Protein AF-A0A930SVD1-F1 (afdb_monomer_lite)

Structure (mmCIF, N/CA/C/O backbone):
data_AF-A0A930SVD1-F1
#
_entry.id   AF-A0A930SVD1-F1
#
loop_
_atom_site.group_PDB
_atom_site.id
_atom_site.type_symbol
_atom_site.label_atom_id
_atom_site.label_alt_id
_atom_site.label_comp_id
_atom_site.label_asym_id
_atom_site.label_entity_id
_atom_site.label_seq_id
_atom_site.pdbx_PDB_ins_code
_atom_site.Cartn_x
_atom_site.Cartn_y
_atom_site.Cartn_z
_atom_site.occupancy
_atom_site.B_iso_or_equiv
_atom_site.auth_seq_id
_atom_site.auth_comp_id
_atom_site.auth_asym_id
_atom_site.auth_atom_id
_atom_site.pdbx_PDB_model_num
ATOM 1 N N . MET A 1 1 ? 3.318 -9.023 -20.743 1.00 62.41 1 MET A N 1
ATOM 2 C CA . MET A 1 1 ? 2.436 -8.205 -19.881 1.00 62.41 1 MET A CA 1
ATOM 3 C C . MET A 1 1 ? 3.235 -7.718 -18.689 1.00 62.41 1 MET A C 1
ATOM 5 O O . MET A 1 1 ? 4.003 -8.503 -18.141 1.00 62.41 1 MET A O 1
ATOM 9 N N . SER A 1 2 ? 3.099 -6.445 -18.322 1.00 78.62 2 SER A N 1
ATOM 10 C CA . SER A 1 2 ? 3.824 -5.869 -17.189 1.00 78.62 2 SER A CA 1
ATOM 11 C C . SER A 1 2 ? 3.328 -6.459 -15.867 1.00 78.62 2 SER A C 1
ATOM 13 O O . SER A 1 2 ? 2.127 -6.654 -15.683 1.00 78.62 2 SER A O 1
ATOM 15 N N . ARG A 1 3 ? 4.253 -6.784 -14.959 1.00 86.94 3 ARG A N 1
ATOM 16 C CA . ARG A 1 3 ? 3.943 -7.386 -13.657 1.00 86.94 3 ARG A CA 1
ATOM 17 C C . ARG A 1 3 ? 3.992 -6.303 -12.585 1.00 86.94 3 ARG A C 1
ATOM 19 O O . ARG A 1 3 ? 5.042 -5.713 -12.362 1.00 86.94 3 ARG A O 1
ATOM 26 N N . TYR A 1 4 ? 2.863 -6.071 -11.932 1.00 90.94 4 TYR A N 1
ATOM 27 C CA . TYR A 1 4 ? 2.730 -5.133 -10.821 1.00 90.94 4 TYR A CA 1
ATOM 28 C C . TYR A 1 4 ? 3.005 -5.868 -9.519 1.00 90.94 4 TYR A C 1
ATOM 30 O O . TYR A 1 4 ? 2.617 -7.032 -9.376 1.00 90.94 4 TYR A O 1
ATOM 38 N N . ARG A 1 5 ? 3.652 -5.196 -8.570 1.00 91.56 5 ARG A N 1
ATOM 39 C CA . ARG A 1 5 ? 3.904 -5.730 -7.227 1.00 91.56 5 ARG A CA 1
ATOM 40 C C . ARG A 1 5 ? 3.112 -4.901 -6.233 1.00 91.56 5 ARG A C 1
ATOM 42 O O . ARG A 1 5 ? 3.070 -3.687 -6.377 1.00 91.56 5 ARG A O 1
ATOM 49 N N . TYR A 1 6 ? 2.482 -5.518 -5.243 1.00 92.31 6 TYR A N 1
ATOM 50 C CA . TYR A 1 6 ? 1.683 -4.765 -4.278 1.00 92.31 6 TYR A CA 1
ATOM 51 C C . TYR A 1 6 ? 1.681 -5.388 -2.884 1.00 92.31 6 TYR A C 1
ATOM 53 O O . TYR A 1 6 ? 1.980 -6.570 -2.716 1.00 92.31 6 TYR A O 1
ATOM 61 N N . ARG A 1 7 ? 1.359 -4.577 -1.875 1.00 90.94 7 ARG A N 1
ATOM 62 C CA . ARG A 1 7 ? 1.176 -4.987 -0.475 1.00 90.94 7 ARG A CA 1
ATOM 63 C C . ARG A 1 7 ? -0.063 -4.321 0.092 1.00 90.94 7 ARG A C 1
ATOM 65 O O . ARG A 1 7 ? -0.287 -3.137 -0.150 1.00 90.94 7 ARG A O 1
ATOM 72 N N . TYR A 1 8 ? -0.832 -5.058 0.877 1.00 91.06 8 TYR A N 1
ATOM 73 C CA . TYR A 1 8 ? -1.941 -4.506 1.639 1.00 91.06 8 TYR A CA 1
ATOM 74 C C . TYR A 1 8 ? -1.448 -3.862 2.927 1.00 91.06 8 TYR A C 1
ATOM 76 O O . TYR A 1 8 ? -0.554 -4.388 3.585 1.00 91.06 8 TYR A O 1
ATOM 84 N N . LEU A 1 9 ? -2.087 -2.757 3.294 1.00 89.25 9 LEU A N 1
ATOM 85 C CA . LEU A 1 9 ? -1.993 -2.125 4.604 1.00 89.25 9 LEU A CA 1
ATOM 86 C C . LEU A 1 9 ? -3.138 -2.663 5.453 1.00 89.25 9 LEU A C 1
ATOM 88 O O . LEU A 1 9 ? -4.301 -2.569 5.042 1.00 89.25 9 LEU A O 1
ATOM 92 N N . ARG A 1 10 ? -2.813 -3.235 6.611 1.00 87.88 10 ARG A N 1
ATOM 93 C CA . ARG A 1 10 ? -3.784 -3.899 7.480 1.00 87.88 10 ARG A CA 1
ATOM 94 C C 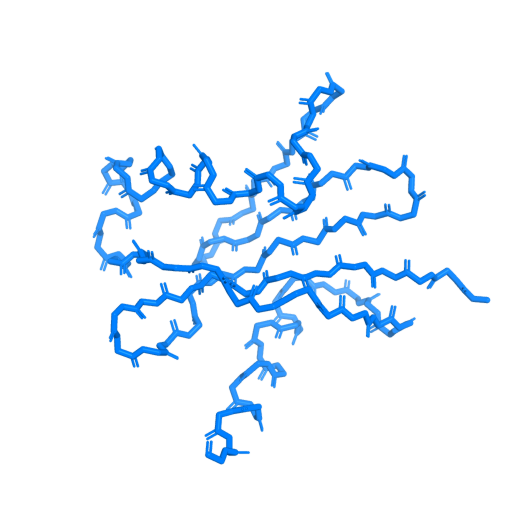. ARG A 1 10 ? -3.830 -3.274 8.864 1.00 87.88 10 ARG A C 1
ATOM 96 O O . ARG A 1 10 ? -2.853 -2.698 9.344 1.00 87.88 10 ARG A O 1
ATOM 103 N N . THR A 1 11 ? -4.988 -3.392 9.499 1.00 85.31 11 THR A N 1
ATOM 104 C CA . THR A 1 11 ? -5.153 -3.068 10.917 1.00 85.31 11 THR A CA 1
ATOM 105 C C . THR A 1 11 ? -4.776 -4.254 11.796 1.00 85.31 11 THR A C 1
ATOM 107 O O . THR A 1 11 ? -4.635 -5.376 11.313 1.00 85.31 11 THR A O 1
ATOM 110 N N . MET A 1 12 ? -4.706 -4.030 13.109 1.00 80.50 12 MET A N 1
ATOM 111 C CA . MET A 1 12 ? -4.545 -5.101 14.106 1.00 80.50 12 MET A CA 1
ATOM 112 C C . MET A 1 12 ? -5.660 -6.167 14.080 1.00 80.50 12 MET A C 1
ATOM 114 O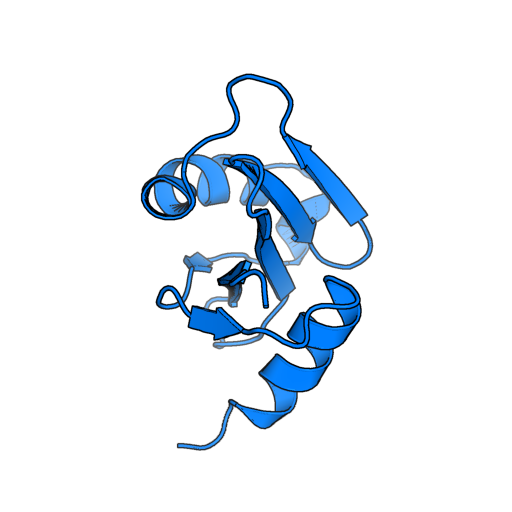 O . MET A 1 12 ? -5.491 -7.242 14.642 1.00 80.50 12 MET A O 1
ATOM 118 N N . TYR A 1 13 ? -6.796 -5.880 13.433 1.00 81.75 13 TYR A N 1
ATOM 119 C CA . TYR A 1 13 ? -7.922 -6.806 13.251 1.00 81.75 13 TYR A CA 1
ATOM 120 C C . TYR A 1 13 ? -7.923 -7.464 11.863 1.00 81.75 13 TYR A C 1
ATOM 122 O O . TYR A 1 13 ? -8.978 -7.861 11.371 1.00 81.75 13 TYR A O 1
ATOM 130 N N . ASP A 1 14 ? -6.771 -7.475 11.193 1.00 77.94 14 ASP A N 1
ATOM 131 C CA . ASP A 1 14 ? -6.551 -8.010 9.846 1.00 77.94 14 ASP A CA 1
ATOM 132 C C . ASP A 1 14 ? -7.420 -7.383 8.736 1.00 77.94 14 ASP A C 1
ATOM 134 O O . ASP A 1 14 ? -7.579 -7.921 7.642 1.00 77.94 14 ASP A O 1
ATOM 138 N N . LYS A 1 15 ? -7.974 -6.187 8.974 1.00 84.69 15 LYS A N 1
ATOM 139 C CA . LYS A 1 15 ? -8.774 -5.479 7.965 1.00 84.69 15 LYS A CA 1
ATOM 140 C C . LYS A 1 15 ? -7.874 -4.720 7.004 1.00 84.69 15 LYS A C 1
ATOM 142 O O . LYS A 1 15 ? -7.055 -3.912 7.434 1.00 84.69 15 LYS A O 1
ATOM 147 N N . ILE A 1 16 ? -8.084 -4.914 5.704 1.00 88.12 16 ILE A N 1
ATOM 148 C CA . ILE A 1 16 ? -7.400 -4.146 4.659 1.00 88.12 16 ILE A CA 1
ATOM 149 C C . ILE A 1 16 ? -7.949 -2.720 4.645 1.00 88.12 16 ILE A C 1
ATOM 151 O O . ILE A 1 16 ? -9.128 -2.488 4.380 1.00 88.12 16 ILE A O 1
ATOM 155 N N . VAL A 1 17 ? -7.070 -1.763 4.915 1.00 89.06 17 VAL A N 1
ATOM 156 C CA . VAL A 1 17 ? -7.372 -0.324 4.949 1.00 89.06 17 VAL A CA 1
ATOM 157 C C . VAL A 1 17 ? -6.617 0.454 3.880 1.00 89.06 17 VAL A C 1
ATOM 159 O O . VAL A 1 17 ? -6.861 1.643 3.695 1.00 89.06 17 VAL A O 1
ATOM 162 N N . GLY A 1 18 ? -5.736 -0.212 3.140 1.00 91.00 18 GLY A N 1
ATOM 163 C CA . GLY A 1 18 ? -5.019 0.387 2.031 1.00 91.00 18 GLY A CA 1
ATOM 164 C C . GLY A 1 18 ? -4.224 -0.628 1.224 1.00 91.00 18 GLY A C 1
ATOM 165 O O . GLY A 1 18 ? -4.149 -1.809 1.566 1.00 91.00 18 GLY A O 1
ATOM 166 N N . VAL A 1 19 ? -3.606 -0.153 0.152 1.00 92.50 19 VAL A N 1
ATOM 167 C CA . VAL A 1 19 ? -2.711 -0.934 -0.701 1.00 92.50 19 VAL A CA 1
ATOM 168 C C . VAL A 1 19 ? -1.614 -0.028 -1.238 1.00 92.50 19 VAL A C 1
ATOM 170 O O . VAL A 1 19 ? -1.884 1.104 -1.625 1.00 92.50 19 VAL A O 1
ATOM 173 N N . ALA A 1 20 ? -0.383 -0.519 -1.271 1.00 92.44 20 ALA A N 1
ATOM 174 C CA . ALA A 1 20 ? 0.718 0.098 -1.997 1.00 92.44 20 ALA A CA 1
ATOM 175 C C . ALA A 1 20 ? 1.068 -0.766 -3.205 1.00 92.44 20 ALA A C 1
ATOM 177 O O . ALA A 1 20 ? 1.127 -1.989 -3.084 1.00 92.44 20 ALA A O 1
ATOM 178 N N . VAL A 1 21 ? 1.303 -0.138 -4.350 1.00 92.56 21 VAL A N 1
ATOM 179 C CA . VAL A 1 21 ? 1.580 -0.777 -5.634 1.00 92.56 21 VAL A CA 1
ATOM 180 C C . VAL A 1 21 ? 2.852 -0.169 -6.210 1.00 92.56 21 VAL A C 1
ATOM 182 O O . VAL A 1 21 ? 2.939 1.041 -6.402 1.00 92.56 21 VAL A O 1
ATOM 185 N N . GLU A 1 22 ? 3.836 -1.017 -6.487 1.00 91.62 22 GLU A N 1
ATOM 186 C CA . GLU A 1 22 ? 5.012 -0.670 -7.279 1.00 91.62 22 GLU A CA 1
ATOM 187 C C . GLU A 1 22 ? 4.679 -0.904 -8.756 1.00 91.62 22 GLU A C 1
ATOM 189 O O . GLU A 1 22 ? 4.355 -2.023 -9.183 1.00 91.62 22 GLU A O 1
ATOM 194 N N . LEU A 1 23 ? 4.724 0.182 -9.524 1.00 88.56 23 LEU A N 1
ATOM 195 C CA . LEU A 1 23 ? 4.540 0.175 -10.964 1.00 88.56 23 LEU A CA 1
ATOM 196 C C . LEU A 1 23 ? 5.784 -0.408 -11.657 1.00 88.56 23 LEU A C 1
ATOM 198 O O . LEU A 1 23 ? 6.887 -0.351 -11.115 1.00 88.56 23 LEU A O 1
ATOM 202 N N . PRO A 1 24 ? 5.654 -0.915 -12.895 1.00 86.12 24 PRO A N 1
ATOM 203 C CA . PRO A 1 24 ? 6.794 -1.391 -13.682 1.00 86.12 24 PRO A CA 1
ATOM 204 C C . PRO A 1 24 ? 7.868 -0.320 -13.933 1.00 86.12 24 PRO A C 1
ATOM 206 O O . PRO A 1 24 ? 9.026 -0.663 -14.149 1.00 86.12 24 PRO A O 1
ATOM 209 N N . SER A 1 25 ? 7.490 0.964 -13.890 1.00 85.06 25 SER A N 1
ATOM 210 C CA . SER A 1 25 ? 8.393 2.123 -13.950 1.00 85.06 25 SER A CA 1
ATOM 211 C C . SER A 1 25 ? 9.272 2.272 -12.699 1.00 85.06 25 SER A C 1
ATOM 213 O O . SER A 1 25 ? 10.247 3.017 -12.724 1.00 85.06 25 SER A O 1
ATOM 215 N N . GLY A 1 26 ? 8.950 1.568 -11.610 1.00 82.38 26 GLY A N 1
ATOM 216 C CA . GLY A 1 26 ? 9.602 1.688 -10.306 1.00 82.38 26 GLY A CA 1
ATOM 217 C C . GLY A 1 26 ? 8.976 2.741 -9.389 1.00 82.38 26 GLY A C 1
ATOM 218 O O . GLY A 1 26 ? 9.435 2.891 -8.257 1.00 82.38 26 GLY A O 1
ATOM 219 N N . GLU A 1 27 ? 7.943 3.445 -9.855 1.00 86.06 27 GLU A N 1
ATOM 220 C CA . GLU A 1 27 ? 7.145 4.372 -9.051 1.00 86.06 27 GLU A CA 1
ATOM 221 C C . GLU A 1 27 ? 6.269 3.610 -8.055 1.00 86.06 27 GLU A C 1
ATOM 223 O O . GLU A 1 27 ? 5.791 2.508 -8.337 1.00 86.06 27 GLU A O 1
ATOM 228 N N . LEU A 1 28 ? 6.031 4.218 -6.895 1.00 88.62 28 LEU A N 1
ATOM 229 C CA . LEU A 1 28 ? 5.145 3.671 -5.879 1.00 88.62 28 LEU A CA 1
ATOM 230 C C . LEU A 1 28 ? 3.893 4.543 -5.786 1.00 88.62 28 LEU A C 1
ATOM 232 O O . LEU A 1 28 ? 3.975 5.751 -5.559 1.00 88.62 28 LEU A O 1
ATOM 236 N N . ILE A 1 29 ? 2.734 3.909 -5.900 1.00 90.88 29 ILE A N 1
ATOM 237 C CA . ILE A 1 29 ? 1.441 4.526 -5.607 1.00 90.88 29 ILE A CA 1
ATOM 238 C C . ILE A 1 29 ? 0.809 3.802 -4.431 1.00 90.88 29 ILE A C 1
ATOM 240 O O . ILE A 1 29 ? 0.954 2.592 -4.279 1.00 90.88 29 ILE A O 1
ATOM 244 N N . MET A 1 30 ? 0.108 4.527 -3.574 1.00 90.75 30 MET A N 1
ATOM 245 C CA . MET A 1 30 ? -0.522 3.937 -2.404 1.00 90.75 30 MET A CA 1
ATOM 246 C C . MET A 1 30 ? -1.881 4.556 -2.163 1.00 90.75 30 MET A C 1
ATOM 248 O O . MET A 1 30 ? -2.035 5.768 -2.220 1.00 90.75 30 MET A O 1
ATOM 252 N N . GLN A 1 31 ? -2.862 3.722 -1.860 1.00 91.50 31 GLN A N 1
ATOM 253 C CA . GLN A 1 31 ? -4.167 4.165 -1.407 1.00 91.50 31 GLN A CA 1
ATOM 254 C C . GLN A 1 31 ? -4.338 3.803 0.0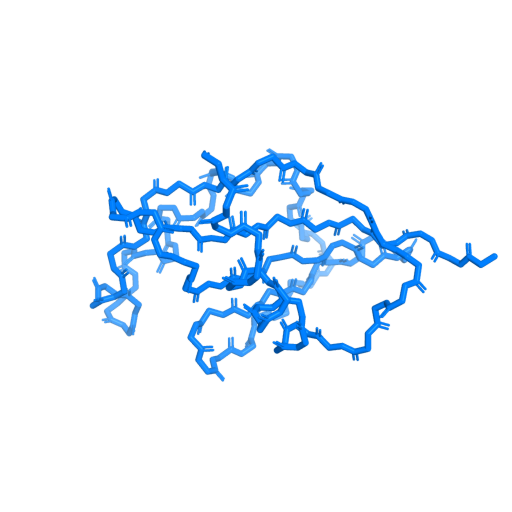61 1.00 91.50 31 GLN A C 1
ATOM 256 O O . GLN A 1 31 ? -4.074 2.665 0.449 1.00 91.50 31 GLN A O 1
ATOM 261 N N . VAL A 1 32 ? -4.797 4.757 0.867 1.00 88.56 32 VAL A N 1
ATOM 262 C CA . VAL A 1 32 ? -5.124 4.559 2.282 1.00 88.56 32 VAL A CA 1
ATOM 263 C C . VAL A 1 32 ? -6.516 5.126 2.535 1.00 88.56 32 VAL A C 1
ATOM 265 O O . VAL A 1 32 ? -6.760 6.323 2.382 1.00 88.56 32 VAL A O 1
ATOM 268 N N . GLY A 1 33 ? -7.466 4.257 2.874 1.00 85.81 33 GLY A N 1
ATOM 269 C CA . GLY A 1 33 ? -8.883 4.597 2.866 1.00 85.81 33 GLY A CA 1
ATOM 270 C C . GLY A 1 33 ? -9.319 5.082 1.479 1.00 85.81 33 GLY A C 1
ATOM 271 O O . GLY A 1 33 ? -9.291 4.327 0.508 1.00 85.81 33 GLY A O 1
ATOM 272 N N . ARG A 1 34 ? -9.724 6.353 1.389 1.00 85.12 34 ARG A N 1
ATOM 273 C CA . ARG A 1 34 ? -10.139 7.009 0.133 1.00 85.12 34 ARG A CA 1
ATOM 274 C C . ARG A 1 34 ? -9.060 7.904 -0.480 1.00 85.12 34 ARG A C 1
ATOM 276 O O . ARG A 1 34 ? -9.296 8.488 -1.530 1.00 85.12 34 ARG A O 1
ATOM 283 N N . GLU A 1 35 ? -7.910 8.051 0.172 1.00 87.06 35 GLU A N 1
ATOM 284 C CA . GLU A 1 35 ? -6.860 8.951 -0.294 1.00 87.06 35 GLU A CA 1
ATOM 285 C C . GLU A 1 35 ? -5.800 8.209 -1.098 1.00 87.06 35 GLU A C 1
ATOM 287 O O . GLU A 1 35 ? -5.305 7.164 -0.673 1.00 87.06 35 GLU A O 1
ATOM 292 N N . MET A 1 36 ? -5.420 8.800 -2.229 1.00 88.44 36 MET A N 1
ATOM 293 C CA . MET A 1 36 ? -4.253 8.402 -3.005 1.00 88.44 36 MET A CA 1
ATOM 294 C C . MET A 1 36 ? -3.026 9.185 -2.538 1.00 88.44 36 MET A C 1
ATOM 296 O O . MET A 1 36 ? -3.075 10.393 -2.314 1.00 88.44 36 MET A O 1
ATOM 300 N N . ILE A 1 37 ? -1.920 8.473 -2.391 1.00 85.62 37 ILE A N 1
ATOM 301 C CA . ILE A 1 37 ? -0.605 8.972 -2.024 1.00 85.62 37 ILE A CA 1
ATOM 302 C C . ILE A 1 37 ? 0.341 8.512 -3.125 1.00 85.62 37 ILE A C 1
ATOM 304 O O . ILE A 1 37 ? 0.633 7.324 -3.265 1.00 85.62 37 ILE A O 1
ATOM 308 N N . GLU A 1 38 ? 0.807 9.469 -3.909 1.00 80.19 38 GLU A N 1
ATOM 309 C CA . GLU A 1 38 ? 1.830 9.246 -4.919 1.00 80.19 38 GLU A CA 1
ATOM 310 C C . GLU A 1 38 ? 3.191 9.554 -4.308 1.00 80.19 38 GLU A C 1
ATOM 312 O O . GLU A 1 38 ? 3.382 10.583 -3.651 1.00 80.19 38 GLU A O 1
ATOM 317 N N . PHE A 1 39 ? 4.138 8.640 -4.486 1.00 78.00 39 PHE A N 1
ATOM 318 C CA . PHE A 1 39 ? 5.510 8.862 -4.070 1.00 78.00 39 PHE A CA 1
ATOM 319 C C . PHE A 1 39 ? 6.315 9.326 -5.287 1.00 78.00 39 PHE A C 1
ATOM 321 O O . PHE A 1 39 ? 6.322 8.661 -6.318 1.00 78.00 39 PHE A O 1
ATOM 328 N N . GLY A 1 40 ? 6.985 10.475 -5.171 1.00 69.06 40 GLY A N 1
ATOM 329 C CA . GLY A 1 40 ? 7.811 11.026 -6.250 1.00 69.06 40 GLY A CA 1
ATOM 330 C C . GLY A 1 40 ? 9.109 10.243 -6.504 1.00 69.06 40 GLY A C 1
ATOM 331 O O . GLY A 1 40 ? 9.341 9.176 -5.936 1.00 69.06 40 GLY A O 1
ATOM 332 N N . ALA A 1 41 ? 10.000 10.804 -7.328 1.00 60.66 41 ALA A N 1
ATOM 333 C CA . ALA A 1 41 ? 11.330 10.251 -7.600 1.00 60.66 41 ALA A CA 1
ATOM 334 C C . ALA A 1 41 ? 12.167 10.188 -6.304 1.00 60.66 41 ALA A C 1
ATOM 336 O O . ALA A 1 41 ? 12.653 11.202 -5.815 1.00 60.66 41 ALA A O 1
ATOM 337 N N . GLY A 1 42 ? 12.274 9.001 -5.705 1.00 65.00 42 GLY A N 1
ATOM 338 C CA . GLY A 1 42 ? 12.753 8.804 -4.327 1.00 65.00 42 GLY A CA 1
ATOM 339 C C . GLY A 1 42 ? 11.797 7.974 -3.466 1.00 65.00 42 GLY A C 1
ATOM 340 O O . GLY A 1 42 ? 12.061 7.748 -2.286 1.00 65.00 42 GLY A O 1
ATOM 341 N N . ALA A 1 43 ? 10.690 7.521 -4.060 1.00 67.06 43 ALA A N 1
ATOM 342 C CA . ALA A 1 43 ? 9.753 6.585 -3.474 1.00 67.06 43 ALA A CA 1
ATOM 343 C C . ALA A 1 43 ? 10.466 5.379 -2.843 1.00 67.06 43 ALA A C 1
ATOM 345 O O . ALA A 1 43 ? 11.367 4.798 -3.462 1.00 67.06 43 ALA A O 1
ATOM 346 N N . PRO A 1 44 ? 10.059 4.966 -1.632 1.00 72.69 44 PRO A N 1
ATOM 347 C CA . PRO A 1 44 ? 10.593 3.758 -1.041 1.00 72.69 44 PRO A CA 1
ATOM 348 C C . PRO A 1 44 ? 10.198 2.550 -1.884 1.00 72.69 44 PRO A C 1
ATOM 350 O O . PRO A 1 44 ? 9.102 2.477 -2.442 1.00 72.69 44 PRO A O 1
ATOM 353 N N . LYS A 1 45 ? 11.095 1.569 -1.940 1.00 84.00 45 LYS A N 1
ATOM 354 C CA . LYS A 1 45 ? 10.767 0.262 -2.499 1.00 84.00 45 LYS A CA 1
ATOM 355 C C . LYS A 1 45 ? 9.694 -0.418 -1.653 1.00 84.00 45 LYS A C 1
ATOM 357 O O . LYS A 1 45 ? 9.612 -0.203 -0.442 1.00 84.00 45 LYS A O 1
ATOM 362 N N . LEU A 1 46 ? 8.879 -1.252 -2.291 1.00 85.75 46 LEU A N 1
ATOM 363 C CA . LEU A 1 46 ? 7.746 -1.939 -1.664 1.00 85.75 46 LEU A CA 1
ATOM 364 C C . LEU A 1 46 ? 8.173 -2.784 -0.439 1.00 85.75 46 LEU A C 1
ATOM 366 O O . LEU A 1 46 ? 7.424 -2.961 0.525 1.00 85.75 46 LEU A O 1
ATOM 370 N N . GLU A 1 47 ? 9.410 -3.275 -0.451 1.00 84.25 47 GLU A N 1
ATOM 371 C CA . GLU A 1 47 ? 10.090 -3.983 0.634 1.00 84.25 47 GLU A CA 1
ATOM 372 C C . GLU A 1 47 ? 10.284 -3.104 1.876 1.00 84.25 47 GLU A C 1
ATOM 374 O O . GLU A 1 47 ? 10.124 -3.576 3.000 1.00 84.25 47 GLU A O 1
ATOM 379 N N . MET A 1 48 ? 10.580 -1.819 1.677 1.00 83.44 48 MET A N 1
ATOM 380 C CA . MET A 1 48 ? 10.860 -0.850 2.740 1.00 83.44 48 MET A CA 1
ATOM 381 C C . MET A 1 48 ? 9.603 -0.155 3.266 1.00 83.44 48 MET A C 1
ATOM 383 O O . MET A 1 48 ? 9.701 0.669 4.173 1.00 83.44 48 MET A O 1
ATOM 387 N N . LEU A 1 49 ? 8.423 -0.483 2.732 1.00 83.69 49 LEU A N 1
ATOM 388 C CA . LEU A 1 49 ? 7.172 0.191 3.069 1.00 83.69 49 LEU A CA 1
ATOM 389 C C . LEU A 1 49 ? 6.884 0.186 4.578 1.00 83.69 49 LEU A C 1
ATOM 391 O O . LEU A 1 49 ? 6.443 1.206 5.097 1.00 83.69 49 LEU A O 1
ATOM 395 N N . ASN A 1 50 ? 7.224 -0.907 5.276 1.00 80.44 50 ASN A N 1
ATOM 396 C CA . ASN A 1 50 ? 7.148 -1.041 6.740 1.00 80.44 50 ASN A CA 1
ATOM 397 C C . ASN A 1 50 ? 7.681 0.196 7.487 1.00 80.44 50 ASN A C 1
ATOM 399 O O . ASN A 1 50 ? 7.031 0.692 8.398 1.00 80.44 50 ASN A O 1
ATOM 403 N N . LEU A 1 51 ? 8.816 0.747 7.044 1.00 79.81 51 LEU A N 1
ATOM 404 C CA . LEU A 1 51 ? 9.480 1.894 7.680 1.00 79.81 51 LEU A CA 1
ATOM 405 C C . LEU A 1 51 ? 8.698 3.212 7.539 1.00 79.81 51 LEU A C 1
ATOM 407 O O . LEU A 1 51 ? 8.977 4.193 8.228 1.00 79.81 51 LEU A O 1
ATOM 411 N N . TYR A 1 52 ? 7.749 3.261 6.605 1.00 78.44 52 TYR A N 1
ATOM 412 C CA . TYR A 1 52 ? 6.951 4.444 6.293 1.00 78.44 52 TYR A CA 1
ATOM 413 C C . TYR A 1 52 ? 5.515 4.319 6.787 1.00 78.44 52 TYR A C 1
ATOM 415 O O . TYR A 1 52 ? 4.884 5.347 7.035 1.00 78.44 52 TYR A O 1
ATOM 423 N N . VAL A 1 53 ? 5.003 3.095 6.947 1.00 80.50 53 VAL A N 1
ATOM 424 C CA . VAL A 1 53 ? 3.629 2.854 7.402 1.00 80.50 53 VAL A CA 1
ATOM 425 C C . VAL A 1 53 ? 3.370 3.485 8.756 1.00 80.50 53 VAL A C 1
ATOM 427 O O . VAL A 1 53 ? 2.355 4.157 8.891 1.00 80.50 53 VAL A O 1
ATOM 430 N N . GLU A 1 54 ? 4.297 3.370 9.706 1.00 78.94 54 GLU A N 1
ATOM 431 C CA . GLU A 1 54 ? 4.166 4.008 11.022 1.00 78.94 54 GLU A CA 1
ATOM 432 C C . GLU A 1 54 ? 3.976 5.527 10.886 1.00 78.94 54 GLU A C 1
ATOM 434 O O . GLU A 1 54 ? 3.001 6.093 11.374 1.00 78.94 54 GLU A O 1
ATOM 439 N N . LYS A 1 55 ? 4.817 6.183 10.075 1.00 82.00 55 LYS A N 1
ATOM 440 C CA . LYS A 1 55 ? 4.716 7.630 9.812 1.00 82.00 55 LYS A CA 1
ATOM 441 C C . LYS A 1 55 ? 3.416 8.024 9.117 1.00 82.00 55 LYS A C 1
ATOM 443 O O . LYS A 1 55 ? 2.963 9.159 9.255 1.00 82.00 55 LYS A O 1
ATOM 448 N N . ILE A 1 56 ? 2.851 7.140 8.297 1.00 81.12 56 ILE A N 1
ATOM 449 C CA . ILE A 1 56 ? 1.560 7.362 7.639 1.00 81.12 56 ILE A CA 1
ATOM 450 C C . ILE A 1 56 ? 0.433 7.189 8.659 1.00 81.12 56 ILE A C 1
ATOM 452 O O . ILE A 1 56 ? -0.435 8.055 8.728 1.00 81.12 56 ILE A O 1
ATOM 456 N N . ALA A 1 57 ? 0.474 6.129 9.465 1.00 82.56 57 ALA A N 1
ATOM 457 C CA . ALA A 1 57 ? -0.498 5.825 10.510 1.00 82.56 57 ALA A CA 1
ATOM 458 C C . ALA A 1 57 ? -0.580 6.938 11.568 1.00 82.56 57 ALA A C 1
ATOM 460 O O . ALA A 1 57 ? -1.672 7.263 12.034 1.00 82.56 57 ALA A O 1
ATOM 461 N N . ASP A 1 58 ? 0.547 7.584 11.871 1.00 83.56 58 ASP A N 1
ATOM 462 C CA . ASP A 1 58 ? 0.630 8.693 12.825 1.00 83.56 58 ASP A CA 1
ATOM 463 C C . ASP A 1 58 ? -0.009 9.996 12.329 1.00 83.56 58 ASP A C 1
ATOM 465 O O . ASP A 1 58 ? -0.313 10.889 13.129 1.00 83.56 58 ASP A O 1
ATOM 469 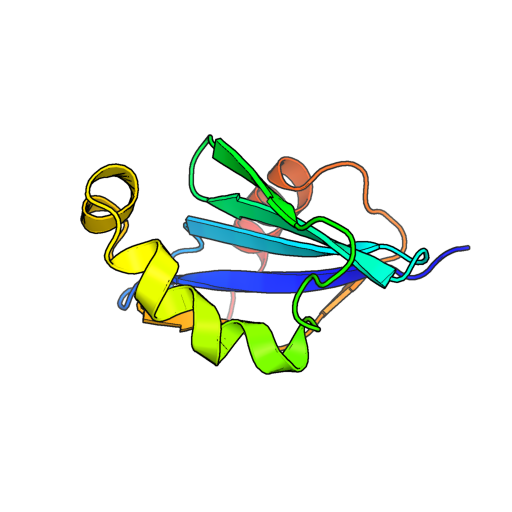N N . LYS A 1 59 ? -0.254 10.140 11.018 1.00 83.62 59 LYS A N 1
ATOM 470 C CA . LYS A 1 59 ? -0.922 11.339 10.498 1.00 83.62 59 LYS A CA 1
ATOM 471 C C . LYS A 1 59 ? -2.345 11.404 11.067 1.00 83.62 59 LYS A C 1
ATOM 473 O O . LYS A 1 59 ? -3.084 10.428 10.931 1.00 83.62 59 LYS A O 1
ATOM 478 N N . PRO A 1 60 ? -2.804 12.559 11.597 1.00 84.44 60 PRO A N 1
ATOM 479 C CA . PRO A 1 60 ? -4.126 12.679 12.225 1.00 84.44 60 PRO A CA 1
ATOM 480 C C . PRO A 1 60 ? -5.283 12.139 11.373 1.00 84.44 60 PRO A C 1
ATOM 482 O O . PRO A 1 60 ? -6.194 11.505 11.895 1.00 84.44 60 PRO A O 1
ATOM 485 N N . LYS A 1 61 ? -5.202 12.321 10.050 1.00 83.06 61 LYS A N 1
ATOM 486 C CA . LYS A 1 61 ? -6.191 11.835 9.077 1.00 83.06 61 LYS A CA 1
ATOM 487 C C . LYS A 1 61 ? -6.263 10.310 8.917 1.00 83.06 61 LYS A C 1
ATOM 489 O O . LYS A 1 61 ? -7.305 9.798 8.529 1.00 83.06 61 LYS A O 1
ATOM 494 N N . PHE A 1 62 ? -5.186 9.584 9.215 1.00 82.94 62 PHE A N 1
ATOM 495 C CA . PHE A 1 62 ? -5.116 8.122 9.100 1.00 82.94 62 PHE A CA 1
ATOM 496 C C . PHE A 1 62 ? -5.094 7.417 10.455 1.00 82.94 62 PHE A C 1
ATOM 498 O O . PHE A 1 62 ? -5.274 6.205 10.512 1.00 82.94 62 PHE A O 1
ATOM 505 N N . LYS A 1 63 ? -4.966 8.171 11.551 1.00 80.12 63 LYS A N 1
ATOM 506 C CA . LYS A 1 63 ? -4.930 7.644 12.918 1.00 80.12 63 LYS A CA 1
ATOM 507 C C . LYS A 1 63 ? -6.149 6.782 13.263 1.00 80.12 63 LYS A C 1
ATOM 509 O O . LYS A 1 63 ? -6.020 5.765 13.937 1.00 80.12 63 LYS A O 1
ATOM 514 N N . ALA A 1 64 ? -7.324 7.143 12.743 1.00 82.12 64 ALA A N 1
ATOM 515 C CA . ALA A 1 64 ? -8.558 6.373 12.917 1.00 82.12 64 ALA A CA 1
ATOM 516 C C . ALA A 1 64 ? -8.542 5.005 12.207 1.00 82.12 64 ALA A C 1
ATOM 518 O O . ALA A 1 64 ? -9.311 4.122 12.574 1.00 82.12 64 ALA A O 1
ATOM 519 N N . LEU A 1 65 ? -7.679 4.818 11.202 1.00 79.19 65 LEU A N 1
ATOM 520 C CA . LEU A 1 65 ? -7.574 3.564 10.456 1.00 79.19 65 LEU A CA 1
ATOM 521 C C . LEU A 1 65 ? -6.784 2.494 11.210 1.00 79.19 65 LEU A C 1
ATOM 523 O O . LEU A 1 65 ? -6.871 1.339 10.820 1.00 79.19 65 LEU A O 1
ATOM 527 N N . GLN A 1 66 ? -6.043 2.855 12.268 1.00 80.88 66 GLN A N 1
ATOM 528 C CA . GLN A 1 66 ? -5.284 1.911 13.103 1.00 80.88 66 GLN A CA 1
ATOM 529 C C . GLN A 1 66 ? -4.403 0.956 12.279 1.00 80.88 66 GLN A C 1
ATOM 531 O O . GLN A 1 66 ? -4.412 -0.259 12.488 1.00 80.88 66 GLN A O 1
ATOM 536 N N . ILE A 1 67 ? -3.683 1.505 11.296 1.00 83.75 67 ILE A N 1
ATOM 537 C CA . ILE A 1 67 ? -2.773 0.728 10.448 1.00 83.75 67 ILE A CA 1
ATOM 538 C C . ILE A 1 67 ? -1.652 0.184 11.334 1.00 83.75 67 ILE A C 1
ATOM 540 O O . ILE A 1 67 ? -1.033 0.947 12.071 1.00 83.75 67 ILE A O 1
ATOM 544 N N . TYR A 1 68 ? -1.423 -1.123 11.268 1.00 76.94 68 TYR A N 1
ATOM 545 C CA . TYR A 1 68 ? -0.498 -1.830 12.152 1.00 76.94 68 TYR A CA 1
ATOM 546 C C . TYR A 1 68 ? 0.591 -2.578 11.380 1.00 76.94 68 TYR A C 1
ATOM 548 O O . TYR A 1 68 ? 1.733 -2.605 11.819 1.00 76.94 68 TYR A O 1
ATOM 556 N N . ASP A 1 69 ? 0.256 -3.160 10.226 1.00 75.19 69 ASP A N 1
ATOM 557 C CA . ASP A 1 69 ? 1.181 -4.017 9.478 1.00 75.19 69 ASP A CA 1
ATOM 558 C C . ASP A 1 69 ? 0.974 -3.897 7.960 1.00 75.19 69 ASP A C 1
ATOM 560 O O . ASP A 1 69 ? -0.070 -3.432 7.480 1.00 75.19 69 ASP A O 1
ATOM 564 N N . VAL A 1 70 ? 1.969 -4.345 7.191 1.00 75.62 70 VAL A N 1
ATOM 565 C CA . VAL A 1 70 ? 1.830 -4.617 5.760 1.00 75.62 70 VAL A CA 1
ATOM 566 C C . VAL A 1 70 ? 2.008 -6.091 5.448 1.00 75.62 70 VAL A C 1
ATOM 568 O O . VAL A 1 70 ? 3.021 -6.715 5.755 1.00 75.62 70 VAL A O 1
ATOM 571 N N . SER A 1 71 ? 1.050 -6.617 4.690 1.00 79.06 71 SER A N 1
ATOM 572 C CA . SER A 1 71 ? 1.029 -8.005 4.231 1.00 79.06 71 SER A CA 1
ATOM 573 C C . SER A 1 71 ? 2.276 -8.384 3.425 1.00 79.06 71 SER A C 1
ATOM 575 O O . SER A 1 71 ? 3.088 -7.538 3.053 1.00 79.06 71 SER A O 1
ATOM 577 N N . ARG A 1 72 ? 2.389 -9.653 3.024 1.00 85.44 72 ARG A N 1
ATOM 578 C CA . ARG A 1 72 ? 3.397 -10.098 2.042 1.00 85.44 72 ARG A CA 1
ATOM 579 C C . ARG A 1 72 ? 3.292 -9.316 0.720 1.00 85.44 72 ARG A C 1
ATOM 581 O O . ARG A 1 72 ? 2.268 -8.690 0.439 1.00 85.44 72 ARG A O 1
ATOM 588 N N . ILE A 1 73 ? 4.361 -9.353 -0.079 1.00 89.50 73 ILE A N 1
ATOM 589 C CA . ILE A 1 73 ? 4.369 -8.808 -1.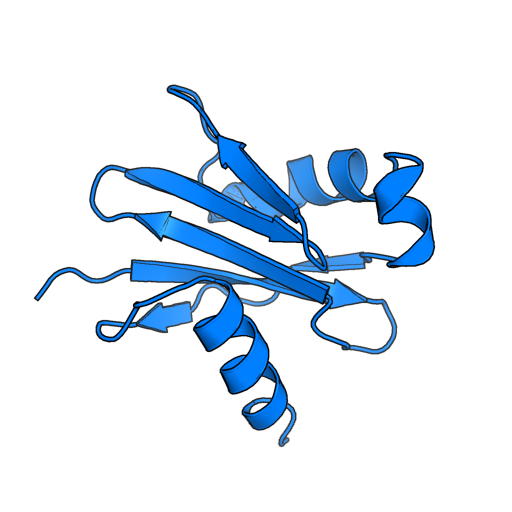444 1.00 89.50 73 ILE A CA 1
ATOM 590 C C . ILE A 1 73 ? 3.661 -9.788 -2.375 1.00 89.50 73 ILE A C 1
ATOM 592 O O . ILE A 1 73 ? 4.076 -10.937 -2.512 1.00 89.50 73 ILE A O 1
ATOM 596 N N . TYR A 1 74 ? 2.628 -9.300 -3.046 1.00 89.94 74 TYR A N 1
ATOM 597 C CA . TYR A 1 74 ? 1.888 -10.006 -4.080 1.00 89.94 74 TYR A CA 1
ATOM 598 C C . TYR A 1 74 ? 2.253 -9.468 -5.457 1.00 89.94 74 TYR A C 1
ATOM 600 O O . TYR A 1 74 ? 2.865 -8.405 -5.595 1.00 89.94 74 TYR A O 1
ATOM 608 N N . THR A 1 75 ? 1.854 -10.197 -6.497 1.00 91.06 75 THR A N 1
ATOM 609 C CA . THR A 1 75 ? 2.027 -9.746 -7.876 1.00 91.06 75 THR A CA 1
ATOM 610 C C . THR A 1 75 ? 0.770 -9.964 -8.692 1.00 91.06 75 THR A C 1
ATOM 612 O O . THR A 1 75 ? 0.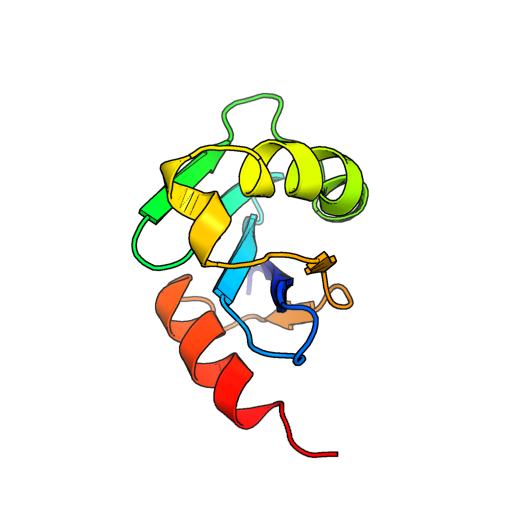135 -11.004 -8.550 1.00 91.06 75 THR A O 1
ATOM 615 N N . THR A 1 76 ? 0.454 -9.037 -9.590 1.00 89.69 76 THR A N 1
ATOM 616 C CA . THR A 1 76 ? -0.668 -9.167 -10.527 1.00 89.69 76 THR A CA 1
ATOM 617 C C . THR A 1 76 ? -0.280 -8.671 -11.917 1.00 89.69 76 THR A C 1
ATOM 619 O O . THR A 1 76 ? 0.637 -7.865 -12.071 1.00 89.69 76 THR A O 1
ATOM 622 N N . GLN A 1 77 ? -0.978 -9.165 -12.935 1.00 90.88 77 GLN A N 1
ATOM 623 C CA . GLN A 1 77 ? -0.936 -8.639 -14.305 1.00 90.88 77 GLN A CA 1
ATOM 624 C C . GLN A 1 77 ? -2.212 -7.852 -14.653 1.00 90.88 77 GLN A C 1
ATOM 626 O O . GLN A 1 77 ? -2.257 -7.184 -15.679 1.00 90.88 77 GLN A O 1
ATOM 631 N N . ASN A 1 78 ? -3.228 -7.895 -13.782 1.00 88.56 78 ASN A N 1
ATOM 632 C CA . ASN A 1 78 ? -4.572 -7.360 -14.018 1.00 88.56 78 ASN A CA 1
ATOM 633 C C . ASN A 1 78 ? -4.838 -6.068 -13.230 1.00 88.56 78 ASN A C 1
ATOM 635 O O . ASN A 1 78 ? -5.975 -5.803 -12.839 1.00 88.56 78 ASN A O 1
ATOM 639 N N . PHE A 1 79 ? -3.795 -5.285 -12.951 1.00 91.00 79 PHE A N 1
ATOM 640 C CA . PHE A 1 79 ? -3.929 -4.045 -12.192 1.00 91.00 79 PHE A CA 1
ATOM 641 C C . PHE A 1 79 ? -4.677 -2.979 -13.004 1.00 91.00 79 PHE A C 1
ATOM 643 O O . PHE A 1 79 ? -4.206 -2.574 -14.067 1.00 91.00 79 PHE A O 1
ATOM 650 N N . ARG A 1 80 ? -5.821 -2.508 -12.491 1.00 90.00 80 ARG A N 1
ATOM 651 C CA . ARG A 1 80 ? -6.562 -1.356 -13.038 1.00 90.00 80 ARG A CA 1
ATOM 652 C C . ARG A 1 80 ? -6.601 -0.180 -12.067 1.00 90.00 80 ARG A C 1
ATOM 654 O O . ARG A 1 80 ? -6.535 0.962 -12.505 1.00 90.00 80 ARG A O 1
ATOM 661 N N . SER A 1 81 ? -6.719 -0.441 -10.763 1.00 91.25 81 SER A N 1
ATOM 662 C CA . SER A 1 81 ? -6.695 0.597 -9.725 1.00 91.25 81 SER A CA 1
ATOM 663 C C . SER A 1 81 ? -6.353 0.034 -8.344 1.00 91.25 81 SER A C 1
ATOM 665 O O . SER A 1 81 ? -6.501 -1.161 -8.081 1.00 91.25 81 SER A O 1
ATOM 667 N N . CYS A 1 82 ? -5.927 0.906 -7.427 1.00 91.25 82 CYS A N 1
ATOM 668 C CA . CYS A 1 82 ? -5.730 0.539 -6.023 1.00 91.25 82 CYS A CA 1
ATOM 669 C C . CYS A 1 82 ? -7.046 0.095 -5.361 1.00 91.25 82 CYS A C 1
ATOM 671 O O . CYS A 1 82 ? -7.057 -0.883 -4.616 1.00 91.25 82 CYS A O 1
ATOM 673 N N . GLN A 1 83 ? -8.167 0.740 -5.701 1.00 90.06 83 GLN A N 1
ATOM 674 C CA . GLN A 1 83 ? -9.492 0.358 -5.211 1.00 90.06 83 GLN A CA 1
ATOM 675 C C . GLN A 1 83 ? -9.862 -1.078 -5.608 1.00 90.06 83 GLN A C 1
ATOM 677 O O . GLN A 1 83 ? -10.311 -1.837 -4.754 1.00 90.06 83 GLN A O 1
ATOM 682 N N . GLN A 1 84 ? -9.602 -1.475 -6.862 1.00 91.06 84 GLN A N 1
ATOM 683 C CA . GLN A 1 84 ? -9.811 -2.854 -7.315 1.00 91.06 84 GLN A CA 1
ATOM 684 C C . GLN A 1 84 ? -9.049 -3.838 -6.422 1.00 91.06 84 GLN A C 1
ATOM 686 O O . GLN A 1 84 ? -9.640 -4.791 -5.927 1.00 91.06 84 GLN A O 1
ATOM 691 N N . LEU A 1 85 ? -7.758 -3.594 -6.174 1.00 90.75 85 LEU A N 1
ATOM 692 C CA . LEU A 1 85 ? -6.954 -4.478 -5.329 1.00 90.75 85 LEU A CA 1
ATOM 693 C C . LEU A 1 85 ? -7.475 -4.535 -3.891 1.00 90.75 85 LEU A C 1
ATOM 695 O O . LEU A 1 85 ? -7.452 -5.604 -3.286 1.00 90.75 85 LEU A O 1
ATOM 699 N N . MET A 1 86 ? -7.936 -3.413 -3.331 1.00 88.00 86 MET A N 1
ATOM 700 C CA . MET A 1 86 ? -8.532 -3.377 -1.991 1.00 88.00 86 MET A CA 1
ATOM 701 C C . MET A 1 86 ? -9.839 -4.173 -1.913 1.00 88.00 86 MET A C 1
ATOM 703 O O . MET A 1 86 ? -10.074 -4.851 -0.913 1.00 88.00 86 MET A O 1
ATOM 707 N N . ASP A 1 87 ? -10.675 -4.120 -2.951 1.00 87.25 87 ASP A N 1
ATOM 708 C CA . ASP A 1 87 ? -11.910 -4.903 -3.019 1.00 87.25 87 ASP A CA 1
ATOM 709 C C . ASP A 1 87 ? -11.634 -6.394 -3.257 1.00 87.25 87 ASP A C 1
ATOM 711 O O . ASP A 1 87 ? -12.266 -7.235 -2.622 1.00 87.25 87 ASP A O 1
ATOM 715 N N . GLU A 1 88 ? -10.633 -6.736 -4.074 1.00 84.94 88 GLU A N 1
ATOM 716 C CA . GLU A 1 88 ? -10.141 -8.111 -4.229 1.00 84.94 88 GLU A CA 1
ATOM 717 C C . GLU A 1 88 ? -9.560 -8.651 -2.919 1.00 84.94 88 GLU A C 1
ATOM 719 O O . GLU A 1 88 ? -9.810 -9.796 -2.556 1.00 84.94 88 GLU A O 1
ATOM 724 N N . GLY A 1 89 ? -8.849 -7.814 -2.163 1.00 74.38 89 GLY A N 1
ATOM 725 C CA . GLY A 1 89 ? -8.278 -8.168 -0.869 1.00 74.38 89 GLY A CA 1
ATOM 726 C C . GLY A 1 89 ? -9.321 -8.629 0.156 1.00 74.38 89 GLY A C 1
ATOM 727 O O . GLY A 1 89 ? -9.017 -9.489 0.979 1.00 74.38 89 GLY A O 1
ATOM 728 N N . LYS A 1 90 ? -10.565 -8.126 0.080 1.00 61.28 90 LYS A N 1
ATOM 729 C CA . LYS A 1 90 ? -11.687 -8.605 0.914 1.00 61.28 90 LYS A CA 1
ATOM 730 C C . LYS A 1 90 ? -12.055 -10.061 0.615 1.00 61.28 90 LYS A C 1
ATOM 732 O O . LYS A 1 90 ? -12.525 -10.750 1.513 1.00 61.28 90 LYS A O 1
ATOM 737 N N . ASN A 1 91 ? -11.807 -10.529 -0.609 1.00 52.84 91 ASN A N 1
ATOM 738 C CA . ASN A 1 91 ? -12.018 -11.919 -1.018 1.00 52.84 91 ASN A CA 1
ATOM 739 C C . ASN A 1 91 ? -10.828 -12.833 -0.657 1.00 52.84 91 ASN A C 1
ATOM 741 O O . ASN A 1 91 ? -10.970 -14.048 -0.725 1.00 52.84 91 ASN A O 1
ATOM 745 N N . PHE A 1 92 ? -9.677 -12.275 -0.254 1.00 50.62 92 PHE A N 1
ATOM 746 C CA . PHE A 1 92 ? -8.495 -13.025 0.206 1.00 50.62 92 PHE A CA 1
ATOM 747 C C . PHE A 1 92 ? -8.459 -13.271 1.727 1.00 50.62 92 PHE A C 1
ATOM 749 O O . PHE A 1 92 ? -7.517 -13.892 2.209 1.00 50.62 92 PHE A O 1
ATOM 756 N N . LEU A 1 93 ? -9.461 -12.818 2.493 1.00 46.72 93 LEU A N 1
ATOM 757 C CA . LEU A 1 93 ? -9.611 -13.119 3.929 1.00 46.72 93 LEU A CA 1
ATOM 758 C C . LEU A 1 93 ? -10.230 -14.511 4.183 1.00 46.72 93 LEU A C 1
ATOM 760 O O . LEU A 1 93 ? -11.016 -14.687 5.110 1.00 46.72 93 LEU A O 1
ATOM 764 N N . VAL A 1 94 ? -9.891 -15.494 3.348 1.00 35.22 94 VAL A N 1
ATOM 765 C CA . VAL A 1 94 ? -10.240 -16.903 3.556 1.00 35.22 94 VAL A CA 1
ATOM 766 C C . VAL A 1 94 ? -8.947 -17.710 3.572 1.00 35.22 94 VAL A C 1
ATOM 768 O O . VAL A 1 94 ? -8.442 -18.091 2.519 1.00 35.22 94 VAL A O 1
ATOM 771 N N . GLU A 1 95 ? -8.367 -17.832 4.765 1.00 34.88 95 GLU A N 1
ATOM 772 C CA . GLU A 1 95 ? -8.109 -19.087 5.502 1.00 34.88 95 GLU A CA 1
ATOM 773 C C . GLU A 1 95 ? -7.500 -18.765 6.875 1.00 34.88 95 GLU A C 1
ATOM 775 O O . GLU A 1 95 ? -6.479 -18.040 6.927 1.00 34.88 95 GLU A O 1
#

Foldseek 3Di:
DFKKKKKFFAAPVRQGQKMWIQGSVRWIWMDGNHDIDTDPDVDDHRVCVQVCQVVVCPPPVNVVVRGDDIDDMDMDPPDDDRVVVNVVVVVVPDD

Sequence (95 aa):
MSRYRYRYLRTMYDKIVGVAVELPSGELIMQVGREMIEFGAGAPKLEMLNLYVEKIADKPKFKALQIYDVSRIYTTQNFRSCQQLMDEGKNFLVE

pLDDT: mean 81.94, std 11.49, range [34.88, 92.56]

Secondary structure (DSSP, 8-state):
-PPEEEEEEEETT--EEEEEEE-TTS-EEEEETTEEEEE-TTPPPGGGTHHHHHHHHTSTTTGGG-EEEE---EEES----HHHHHHHHHHT---

Radius of gyration: 12.48 Å; chains: 1; bounding box: 25×32×34 Å